Protein AF-A0A352T3N9-F1 (afdb_monomer)

pLDDT: mean 85.1, std 15.42, range [51.16, 98.06]

Mean predicted aligned error: 10.49 Å

Structure (mmCIF, N/CA/C/O backbone):
data_AF-A0A352T3N9-F1
#
_entry.id   AF-A0A352T3N9-F1
#
loop_
_atom_site.group_PDB
_atom_site.id
_atom_site.type_symbol
_atom_site.label_atom_id
_atom_site.label_alt_id
_atom_site.label_comp_id
_atom_site.label_asym_id
_atom_site.label_entity_id
_atom_site.label_seq_id
_atom_site.pdbx_PDB_ins_code
_atom_site.Cartn_x
_atom_site.Cartn_y
_atom_site.Cartn_z
_atom_site.occupancy
_atom_site.B_iso_or_equiv
_atom_site.auth_seq_id
_atom_site.auth_comp_id
_atom_site.auth_asym_id
_atom_site.auth_atom_id
_atom_site.pdbx_PDB_model_num
ATOM 1 N N . MET A 1 1 ? 27.477 14.492 -37.964 1.00 51.16 1 MET A N 1
ATOM 2 C CA . MET A 1 1 ? 28.124 13.186 -38.229 1.00 51.16 1 MET A CA 1
ATOM 3 C C . MET A 1 1 ? 29.663 13.219 -38.274 1.00 51.16 1 MET A C 1
ATOM 5 O O . MET A 1 1 ? 30.249 12.203 -38.593 1.00 51.16 1 MET A O 1
ATOM 9 N N . GLN A 1 2 ? 30.352 14.307 -37.886 1.00 53.00 2 GLN A N 1
ATOM 10 C CA . GLN A 1 2 ? 31.835 14.343 -37.814 1.00 53.00 2 GLN A CA 1
ATOM 11 C C . GLN A 1 2 ? 32.423 13.902 -36.458 1.00 53.00 2 GLN A C 1
ATOM 13 O O . GLN A 1 2 ? 33.630 13.745 -36.326 1.00 53.00 2 GLN A O 1
ATOM 18 N N . GLN A 1 3 ? 31.595 13.722 -35.425 1.00 52.94 3 GLN A N 1
ATOM 19 C CA . GLN A 1 3 ? 32.093 13.528 -34.057 1.00 52.94 3 GLN A CA 1
ATOM 20 C C . GLN A 1 3 ? 32.603 12.105 -33.776 1.00 52.94 3 GLN A C 1
ATOM 22 O O . GLN A 1 3 ? 33.468 11.942 -32.925 1.00 52.94 3 GLN A O 1
ATOM 27 N N . LEU A 1 4 ? 32.128 11.085 -34.502 1.00 55.59 4 LEU A N 1
ATOM 28 C CA . LEU A 1 4 ? 32.526 9.685 -34.279 1.00 55.59 4 LEU A CA 1
ATOM 29 C C . LEU A 1 4 ? 33.875 9.327 -34.926 1.00 55.59 4 LEU A C 1
ATOM 31 O O . LEU A 1 4 ? 34.600 8.485 -34.398 1.00 55.59 4 LEU A O 1
ATOM 35 N N . GLU A 1 5 ? 34.267 10.024 -35.999 1.00 55.81 5 GLU A N 1
ATOM 36 C CA . GLU A 1 5 ? 35.604 9.886 -36.597 1.00 55.81 5 GLU A CA 1
ATOM 37 C C . GLU A 1 5 ? 36.710 10.323 -35.622 1.00 55.81 5 GLU A C 1
ATOM 39 O O . GLU A 1 5 ? 37.788 9.729 -35.606 1.00 55.81 5 GLU A O 1
ATOM 44 N N . GLY A 1 6 ? 36.419 11.288 -34.738 1.00 58.25 6 GLY A N 1
ATOM 45 C CA . GLY A 1 6 ? 37.321 11.722 -33.664 1.00 58.25 6 GLY A CA 1
ATOM 46 C C . GLY A 1 6 ? 37.610 10.648 -32.607 1.00 58.25 6 GLY A C 1
ATOM 47 O O . GLY A 1 6 ? 38.608 10.748 -31.898 1.00 58.25 6 GLY A O 1
ATOM 48 N N . TYR A 1 7 ? 36.787 9.598 -32.539 1.00 65.25 7 TYR A N 1
ATOM 49 C CA . TYR A 1 7 ? 36.987 8.433 -31.672 1.00 65.25 7 TYR A CA 1
ATOM 50 C C . TYR A 1 7 ? 37.553 7.213 -32.423 1.00 65.25 7 TYR A C 1
ATOM 52 O O . TYR A 1 7 ? 37.663 6.135 -31.845 1.00 65.25 7 TYR A O 1
ATOM 60 N N . GLY A 1 8 ? 37.926 7.355 -33.703 1.00 58.97 8 GLY A N 1
ATOM 61 C CA . GLY A 1 8 ? 38.561 6.291 -34.490 1.00 58.97 8 GLY A CA 1
ATOM 62 C C . GLY A 1 8 ? 37.627 5.157 -34.936 1.00 58.97 8 GLY A C 1
ATOM 63 O O . GLY A 1 8 ? 38.104 4.130 -35.419 1.00 58.97 8 GLY A O 1
ATOM 64 N N . LEU A 1 9 ? 36.309 5.325 -34.803 1.00 62.78 9 LEU A N 1
ATOM 65 C CA . LEU A 1 9 ? 35.318 4.333 -35.219 1.00 62.78 9 LEU A CA 1
ATOM 66 C C . LEU A 1 9 ? 34.878 4.614 -36.663 1.00 62.78 9 LEU A C 1
ATOM 68 O O . LEU A 1 9 ? 34.220 5.616 -36.937 1.00 62.78 9 LEU A O 1
ATOM 72 N N . LYS A 1 10 ? 35.238 3.726 -37.600 1.00 62.84 10 LYS A N 1
ATOM 73 C CA . LYS A 1 10 ? 34.740 3.786 -38.983 1.00 62.84 10 LYS A CA 1
ATOM 74 C C . LYS A 1 10 ? 33.283 3.342 -39.015 1.00 62.84 10 LYS A C 1
ATOM 76 O O . LYS A 1 10 ? 32.988 2.189 -38.716 1.00 62.84 10 LYS A O 1
ATOM 81 N N . MET A 1 11 ? 32.393 4.256 -39.378 1.00 58.12 11 MET A N 1
ATOM 82 C CA . MET A 1 11 ? 30.963 3.976 -39.466 1.00 58.12 11 MET A CA 1
ATOM 83 C C . MET A 1 11 ? 30.653 3.271 -40.788 1.00 58.12 11 MET A C 1
ATOM 85 O O . MET A 1 11 ? 31.029 3.755 -41.854 1.00 58.12 11 MET A O 1
ATOM 89 N N . THR A 1 12 ? 30.019 2.101 -40.714 1.00 70.88 12 THR A N 1
ATOM 90 C CA . THR A 1 12 ? 29.447 1.393 -41.868 1.00 70.88 12 THR A CA 1
ATOM 91 C C . THR A 1 12 ? 27.929 1.557 -41.843 1.00 70.88 12 THR A C 1
ATOM 93 O O . THR A 1 12 ? 27.354 1.788 -40.783 1.00 70.88 12 THR A O 1
ATOM 96 N N . THR A 1 13 ? 27.258 1.405 -42.985 1.00 67.31 13 THR A N 1
ATOM 97 C CA . THR A 1 13 ? 25.792 1.548 -43.082 1.00 67.31 13 THR A CA 1
ATOM 98 C C . THR A 1 13 ? 25.038 0.564 -42.173 1.00 67.31 13 THR A C 1
ATOM 100 O O . THR A 1 13 ? 23.982 0.893 -41.645 1.00 67.31 13 THR A O 1
ATOM 103 N N . GLU A 1 14 ? 25.601 -0.624 -41.923 1.00 63.38 14 GLU A N 1
ATOM 104 C CA . GLU A 1 14 ? 25.076 -1.576 -40.928 1.00 63.38 14 GLU A CA 1
ATOM 105 C C . GLU A 1 14 ? 25.239 -1.061 -39.490 1.00 63.38 14 GLU A C 1
ATOM 107 O O . GLU A 1 14 ? 24.319 -1.177 -38.684 1.00 63.38 14 GLU A O 1
ATOM 112 N N . LEU A 1 15 ? 26.384 -0.449 -39.170 1.00 64.50 15 LEU A N 1
ATOM 113 C CA . LEU A 1 15 ? 26.661 0.088 -37.837 1.00 64.50 15 LEU A CA 1
ATOM 114 C C . LEU A 1 15 ? 25.796 1.323 -37.525 1.00 64.50 15 LEU A C 1
ATOM 116 O O . LEU A 1 15 ? 25.392 1.503 -36.379 1.00 64.50 15 LEU A O 1
ATOM 120 N N . GLU A 1 16 ? 25.452 2.132 -38.534 1.00 63.00 16 GLU A N 1
ATOM 121 C CA . GLU A 1 16 ? 24.485 3.237 -38.407 1.00 63.00 16 GLU A CA 1
ATOM 122 C C . GLU A 1 16 ? 23.080 2.731 -38.053 1.00 63.00 16 GLU A C 1
ATOM 124 O O . GLU A 1 16 ? 22.440 3.291 -37.162 1.00 63.00 16 GLU A O 1
ATOM 129 N N . GLY A 1 17 ? 22.629 1.640 -38.687 1.00 62.91 17 GLY A N 1
ATOM 130 C CA . GLY A 1 17 ? 21.368 0.978 -38.343 1.00 62.91 17 GLY A CA 1
ATOM 131 C C . GLY A 1 17 ? 21.359 0.468 -36.899 1.00 62.91 17 GLY A C 1
ATOM 132 O O . GLY A 1 17 ? 20.457 0.802 -36.136 1.00 62.91 17 GLY A O 1
ATOM 133 N N . CYS A 1 18 ? 22.413 -0.240 -36.476 1.00 63.16 18 CYS A N 1
ATOM 134 C CA . CYS A 1 18 ? 22.510 -0.760 -35.108 1.00 63.16 18 CYS A CA 1
ATOM 135 C C . CYS A 1 18 ? 22.531 0.345 -34.036 1.00 63.16 18 CYS A C 1
ATOM 137 O O . CYS A 1 18 ? 21.915 0.188 -32.983 1.00 63.16 18 CYS A O 1
ATOM 139 N N . VAL A 1 19 ? 23.233 1.460 -34.278 1.00 63.19 19 VAL A N 1
ATOM 140 C CA . VAL A 1 19 ? 23.274 2.599 -33.340 1.00 63.19 19 VAL A CA 1
ATOM 141 C C . VAL A 1 19 ? 21.930 3.334 -33.305 1.00 63.19 19 VAL A C 1
ATOM 143 O O . VAL A 1 19 ? 21.497 3.748 -32.230 1.00 63.19 19 VAL A O 1
ATOM 146 N N . SER A 1 20 ? 21.242 3.445 -34.445 1.00 63.19 20 SER A N 1
ATOM 147 C CA . SER A 1 20 ? 19.886 3.999 -34.521 1.00 63.19 20 SER A CA 1
ATOM 148 C C . SER A 1 20 ? 18.880 3.165 -33.719 1.00 63.19 20 SER A C 1
ATOM 150 O O . SER A 1 20 ? 18.073 3.730 -32.984 1.00 63.19 20 SER A O 1
ATOM 152 N N . ASP A 1 21 ? 18.959 1.835 -33.791 1.00 61.22 21 ASP A N 1
ATOM 153 C CA . ASP A 1 21 ? 18.080 0.936 -33.030 1.00 61.22 21 ASP A CA 1
ATOM 154 C C . ASP A 1 21 ? 18.355 0.989 -31.513 1.00 61.22 21 ASP A C 1
ATOM 156 O O . ASP A 1 21 ? 17.438 0.873 -30.697 1.00 61.22 21 ASP A O 1
ATOM 160 N N . MET A 1 22 ? 19.611 1.219 -31.112 1.00 60.88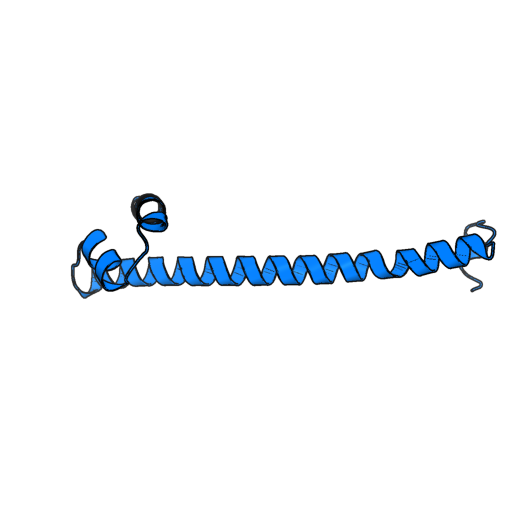 22 MET A N 1
ATOM 161 C CA . MET A 1 22 ? 20.013 1.343 -29.702 1.00 60.88 22 MET A CA 1
ATOM 162 C C . MET A 1 22 ? 19.563 2.653 -29.042 1.00 60.88 22 MET A C 1
ATOM 164 O O . MET A 1 22 ? 19.387 2.687 -27.821 1.00 60.88 22 MET A O 1
ATOM 168 N N . CYS A 1 23 ? 19.346 3.722 -29.817 1.00 61.16 23 CYS A N 1
ATOM 169 C CA . CYS A 1 23 ? 18.960 5.038 -29.295 1.00 61.16 23 CYS A CA 1
ATOM 170 C C . CYS A 1 23 ? 17.594 5.056 -28.580 1.00 61.16 23 CYS A C 1
ATOM 172 O O . CYS A 1 23 ? 17.340 5.974 -27.805 1.00 61.16 23 CYS A O 1
ATOM 174 N N . ASN A 1 24 ? 16.764 4.023 -28.756 1.00 69.19 24 ASN A N 1
ATOM 175 C CA . ASN A 1 24 ? 15.440 3.923 -28.132 1.00 69.19 24 ASN A CA 1
ATOM 176 C C . ASN A 1 24 ? 15.432 3.090 -26.835 1.00 69.19 24 ASN A C 1
ATOM 178 O O . ASN A 1 24 ? 14.416 3.017 -26.147 1.00 69.19 24 ASN A O 1
ATOM 182 N N . ILE A 1 25 ? 16.553 2.456 -26.464 1.00 79.69 25 ILE A N 1
ATOM 183 C CA . ILE A 1 25 ? 16.609 1.590 -25.272 1.00 79.69 25 ILE A CA 1
ATOM 184 C C . ILE A 1 25 ? 16.500 2.417 -23.986 1.00 79.69 25 ILE A C 1
ATOM 186 O O . ILE A 1 25 ? 15.816 2.009 -23.052 1.00 79.69 25 ILE A O 1
ATOM 190 N N . SER A 1 26 ? 17.147 3.585 -23.919 1.00 82.38 26 SER A N 1
ATOM 191 C CA . SER A 1 26 ? 17.066 4.454 -22.737 1.00 82.38 26 SER A CA 1
ATOM 192 C C . SER A 1 26 ? 15.665 5.021 -22.521 1.00 82.38 26 SER A C 1
ATOM 194 O O . SER A 1 26 ? 15.236 5.140 -21.377 1.00 82.38 26 SER A O 1
ATOM 196 N N . GLU A 1 27 ? 14.956 5.341 -23.605 1.00 85.69 27 GLU A N 1
ATOM 197 C CA . GLU A 1 27 ? 13.566 5.801 -23.553 1.00 85.69 27 GLU A CA 1
ATOM 198 C C . GLU A 1 27 ? 12.647 4.667 -23.090 1.00 85.69 27 GLU A C 1
ATOM 200 O O . GLU A 1 27 ? 11.934 4.831 -22.105 1.00 85.69 27 GLU A O 1
ATOM 205 N N . ALA A 1 28 ? 12.788 3.470 -23.669 1.00 87.31 28 ALA A N 1
ATOM 206 C CA . ALA A 1 28 ? 12.028 2.294 -23.252 1.00 87.31 28 ALA A CA 1
ATOM 207 C C . ALA A 1 28 ? 12.278 1.899 -21.781 1.00 87.31 28 ALA A C 1
ATOM 209 O O . ALA A 1 28 ? 11.355 1.491 -21.076 1.00 87.31 28 ALA A O 1
ATOM 210 N N . ILE A 1 29 ? 13.517 2.015 -21.287 1.00 91.44 29 ILE A N 1
ATOM 211 C CA . ILE A 1 29 ? 13.826 1.779 -19.867 1.00 91.44 29 ILE A CA 1
ATOM 212 C C . ILE A 1 29 ? 13.154 2.836 -18.988 1.00 91.44 29 ILE A C 1
ATOM 214 O O . ILE A 1 29 ? 12.596 2.486 -17.948 1.00 91.44 29 ILE A O 1
ATOM 218 N N . LEU A 1 30 ? 13.213 4.112 -19.381 1.00 93.12 30 LEU A N 1
ATOM 219 C CA . LEU A 1 30 ? 12.624 5.204 -18.612 1.00 93.12 30 LEU A CA 1
ATOM 220 C C . LEU A 1 30 ? 11.099 5.080 -18.539 1.00 93.12 30 LEU A C 1
ATOM 222 O O . LEU A 1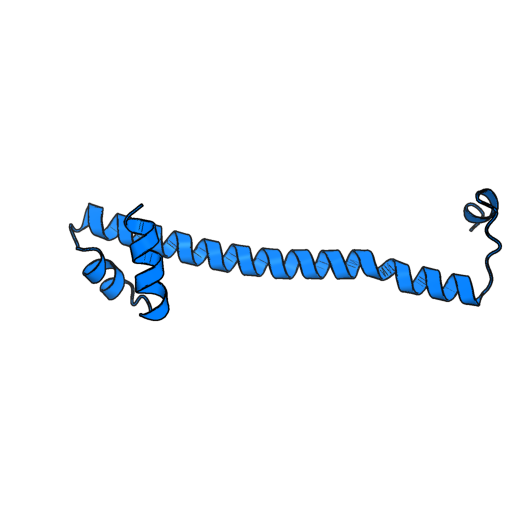 30 ? 10.544 5.193 -17.450 1.00 93.12 30 LEU A O 1
ATOM 226 N N . GLU A 1 31 ? 10.439 4.808 -19.663 1.00 93.50 31 GLU A N 1
ATOM 227 C CA . GLU A 1 31 ? 8.990 4.601 -19.724 1.00 93.50 31 GLU A CA 1
ATOM 228 C C . GLU A 1 31 ? 8.555 3.470 -18.791 1.00 93.50 31 GLU A C 1
ATOM 230 O O . GLU A 1 31 ? 7.708 3.679 -17.922 1.00 93.50 31 GLU A O 1
ATOM 235 N N . ARG A 1 32 ? 9.214 2.308 -18.881 1.00 94.19 32 ARG A N 1
ATOM 236 C CA . ARG A 1 32 ? 8.925 1.167 -18.003 1.00 94.19 32 ARG A CA 1
ATOM 237 C C . ARG A 1 32 ? 9.170 1.478 -16.532 1.00 94.19 32 ARG A C 1
ATOM 239 O O . ARG A 1 32 ? 8.374 1.095 -15.682 1.00 94.19 32 ARG A O 1
ATOM 246 N N . ALA A 1 33 ? 10.264 2.166 -16.213 1.00 96.12 33 ALA A N 1
ATOM 247 C CA . ALA A 1 33 ? 10.575 2.528 -14.835 1.00 96.12 33 ALA A CA 1
ATOM 248 C C . ALA A 1 33 ? 9.538 3.499 -14.247 1.00 96.12 33 ALA A C 1
ATOM 250 O O . ALA A 1 33 ? 9.195 3.385 -13.070 1.00 96.12 33 ALA A O 1
ATOM 251 N N . LEU A 1 34 ? 9.036 4.442 -15.050 1.00 97.31 34 LEU A N 1
ATOM 252 C CA . LEU A 1 34 ? 7.981 5.369 -14.639 1.00 97.31 34 LEU A CA 1
ATOM 253 C C . LEU A 1 34 ? 6.644 4.654 -14.450 1.00 97.31 34 LEU A C 1
ATOM 255 O O . LEU A 1 34 ? 5.971 4.913 -13.457 1.00 97.31 34 LEU A O 1
ATOM 259 N N . GLU A 1 35 ? 6.283 3.747 -15.357 1.00 97.38 35 GLU A N 1
ATOM 260 C CA . GLU A 1 35 ? 5.063 2.944 -15.255 1.00 97.38 35 GLU A CA 1
ATOM 261 C C . GLU A 1 35 ? 5.082 2.060 -14.000 1.00 97.38 35 GLU A C 1
ATOM 263 O O . GLU A 1 35 ? 4.214 2.197 -13.138 1.00 97.38 35 GLU A O 1
ATOM 268 N N . GLU A 1 36 ? 6.130 1.247 -13.826 1.00 97.06 36 GLU A N 1
ATOM 269 C CA . GLU A 1 36 ? 6.287 0.385 -12.648 1.00 97.06 36 GLU A CA 1
ATOM 270 C C . GLU A 1 36 ? 6.379 1.202 -11.346 1.00 97.06 36 GLU A C 1
ATOM 272 O O . GLU A 1 36 ? 5.894 0.780 -10.294 1.00 97.06 36 GLU A O 1
ATOM 277 N N . GLY A 1 37 ? 7.030 2.368 -11.389 1.00 98.00 37 GLY A N 1
ATOM 278 C CA . GLY A 1 37 ? 7.157 3.261 -10.240 1.00 98.00 37 GLY A CA 1
ATOM 279 C C . GLY A 1 37 ? 5.826 3.892 -9.837 1.00 98.00 37 GLY A C 1
ATOM 280 O O . GLY A 1 37 ? 5.524 3.973 -8.645 1.00 98.00 37 GLY A O 1
ATOM 281 N N . LEU A 1 38 ? 5.022 4.311 -10.815 1.00 98.00 38 LEU A N 1
ATOM 282 C CA . LEU A 1 38 ? 3.698 4.877 -10.582 1.00 98.00 38 LEU A CA 1
ATOM 283 C C . LEU A 1 38 ? 2.736 3.825 -10.027 1.00 98.00 38 LEU A C 1
ATOM 285 O O . LEU A 1 38 ? 2.034 4.109 -9.059 1.00 98.00 38 LEU A O 1
ATOM 289 N N . GLU A 1 39 ? 2.738 2.617 -10.594 1.00 97.94 39 GLU A N 1
ATOM 290 C CA . GLU A 1 39 ? 1.909 1.504 -10.126 1.00 97.94 39 GLU A CA 1
ATOM 291 C C . GLU A 1 39 ? 2.226 1.153 -8.666 1.00 97.94 39 GLU A C 1
ATOM 293 O O . GLU A 1 39 ? 1.340 1.201 -7.809 1.00 97.94 39 GLU A O 1
ATOM 298 N N . LYS A 1 40 ? 3.509 0.926 -8.348 1.00 97.38 40 LYS A N 1
ATOM 299 C CA . LYS A 1 40 ? 3.956 0.644 -6.973 1.00 97.38 40 LYS A CA 1
ATOM 300 C C . LYS A 1 40 ? 3.637 1.790 -6.020 1.00 97.38 40 LYS A C 1
ATOM 302 O O . LYS A 1 40 ? 3.231 1.553 -4.885 1.00 97.38 40 LYS A O 1
ATOM 307 N N . GLY A 1 41 ? 3.826 3.034 -6.461 1.00 98.00 41 GLY A N 1
ATOM 308 C CA . GLY A 1 41 ? 3.531 4.213 -5.651 1.00 98.00 41 GLY A CA 1
ATOM 309 C C . GLY A 1 41 ? 2.043 4.341 -5.326 1.00 98.00 41 GLY A C 1
ATOM 310 O O . GLY A 1 41 ? 1.687 4.678 -4.196 1.00 98.00 41 GLY A O 1
ATOM 311 N N . LEU A 1 42 ? 1.169 4.038 -6.289 1.00 98.06 42 LEU A N 1
ATOM 312 C CA . LEU A 1 42 ? -0.275 4.050 -6.084 1.00 98.06 42 LEU A CA 1
ATOM 313 C C . LEU A 1 42 ? -0.711 2.937 -5.123 1.00 98.06 42 LEU A C 1
ATOM 315 O O . LEU A 1 42 ? -1.466 3.211 -4.192 1.00 98.06 42 LEU A O 1
ATOM 319 N N . GLU A 1 43 ? -0.200 1.718 -5.305 1.00 96.56 43 GLU A N 1
ATOM 320 C CA . GLU A 1 43 ? -0.488 0.580 -4.424 1.00 96.56 43 GLU A CA 1
ATOM 321 C C . GLU A 1 43 ? -0.062 0.870 -2.974 1.00 96.56 43 GLU A C 1
ATOM 323 O O . GLU A 1 43 ? -0.871 0.750 -2.051 1.00 96.56 43 GLU A O 1
ATOM 328 N N . GLN A 1 44 ? 1.167 1.360 -2.776 1.00 96.06 44 GLN A N 1
ATOM 329 C CA . GLN A 1 44 ? 1.673 1.764 -1.459 1.00 96.06 44 GLN A CA 1
ATOM 330 C C . GLN A 1 44 ? 0.847 2.897 -0.843 1.00 96.06 44 GLN A C 1
ATOM 332 O O . GLN A 1 44 ? 0.585 2.896 0.359 1.00 96.06 44 GLN A O 1
ATOM 337 N N . GLY A 1 45 ? 0.421 3.868 -1.654 1.00 97.38 45 GLY A N 1
ATOM 338 C CA . GLY A 1 45 ? -0.416 4.974 -1.198 1.00 97.38 45 GLY A CA 1
ATOM 339 C C . GLY A 1 45 ? -1.788 4.510 -0.707 1.00 97.38 45 GLY A C 1
ATOM 340 O O . GLY A 1 45 ? -2.264 4.993 0.322 1.00 97.38 45 GLY A O 1
ATOM 341 N N . ILE A 1 46 ? -2.409 3.558 -1.410 1.00 95.69 46 ILE A N 1
ATOM 342 C CA . ILE A 1 46 ? -3.692 2.961 -1.016 1.00 95.69 46 ILE A CA 1
ATOM 343 C C . ILE A 1 46 ? -3.535 2.171 0.286 1.00 95.69 46 ILE A C 1
ATOM 345 O O . ILE A 1 46 ? -4.308 2.393 1.218 1.00 95.69 46 ILE A O 1
ATOM 349 N N . GLU A 1 47 ? -2.517 1.314 0.387 1.00 95.12 47 GLU A N 1
ATOM 350 C CA . GLU A 1 47 ? -2.235 0.548 1.608 1.00 95.12 47 GLU A CA 1
ATOM 351 C C . GLU A 1 47 ? -1.992 1.468 2.809 1.00 95.12 47 GLU A C 1
ATOM 353 O O . GLU A 1 47 ? -2.611 1.303 3.862 1.00 95.12 47 GLU A O 1
ATOM 358 N N . GLN A 1 48 ? -1.140 2.485 2.649 1.00 96.19 48 GLN A N 1
ATOM 359 C CA . GLN A 1 48 ? -0.860 3.428 3.728 1.00 96.19 48 GLN A CA 1
ATOM 360 C C . GLN A 1 48 ? -2.127 4.178 4.152 1.00 96.19 48 GLN A C 1
ATOM 362 O O . GLN A 1 48 ? -2.347 4.401 5.342 1.00 96.19 48 GLN A O 1
ATOM 367 N N . ASN A 1 49 ? -2.988 4.545 3.198 1.00 96.69 49 ASN A N 1
ATOM 368 C CA . ASN A 1 49 ? -4.256 5.194 3.508 1.00 96.69 49 ASN A CA 1
ATOM 369 C C . ASN A 1 49 ? -5.190 4.279 4.311 1.00 96.69 49 ASN A C 1
ATOM 371 O O . ASN A 1 49 ? -5.817 4.740 5.266 1.00 96.69 49 ASN A O 1
ATOM 375 N N . GLN A 1 50 ? -5.265 2.994 3.957 1.00 96.00 50 GLN A N 1
ATOM 376 C CA . GLN A 1 50 ? -6.066 2.013 4.686 1.00 96.00 50 GLN A CA 1
ATOM 377 C C . GLN A 1 50 ? -5.564 1.845 6.122 1.00 96.00 50 GLN A C 1
ATOM 379 O O . GLN A 1 50 ? -6.355 1.993 7.054 1.00 96.00 50 GLN A O 1
ATOM 384 N N . LEU A 1 51 ? -4.257 1.651 6.321 1.00 96.62 51 LEU A N 1
ATOM 385 C CA . LEU A 1 51 ? -3.643 1.566 7.652 1.00 96.62 51 LEU A CA 1
ATOM 386 C C . LEU A 1 51 ? -3.905 2.825 8.491 1.00 96.62 51 LEU A C 1
ATOM 388 O O . LEU A 1 51 ? -4.334 2.737 9.644 1.00 96.62 51 LEU A O 1
ATOM 392 N N . ASP A 1 52 ? -3.721 4.008 7.902 1.00 96.81 52 ASP A N 1
ATOM 393 C CA . ASP A 1 52 ? -4.009 5.283 8.557 1.00 96.81 52 ASP A CA 1
ATOM 394 C C . ASP A 1 52 ? -5.475 5.386 8.993 1.00 96.81 52 ASP A C 1
ATOM 396 O O . ASP A 1 52 ? -5.777 5.919 10.067 1.00 96.81 52 ASP A O 1
ATOM 400 N N . ASN A 1 53 ? -6.399 4.911 8.158 1.00 96.62 53 ASN A N 1
ATOM 401 C CA . ASN A 1 53 ? -7.824 4.927 8.459 1.00 96.62 53 ASN A CA 1
ATOM 402 C C . ASN A 1 53 ? -8.164 3.940 9.578 1.00 96.62 53 ASN A C 1
ATOM 404 O O . ASN A 1 53 ? -8.862 4.345 10.507 1.00 96.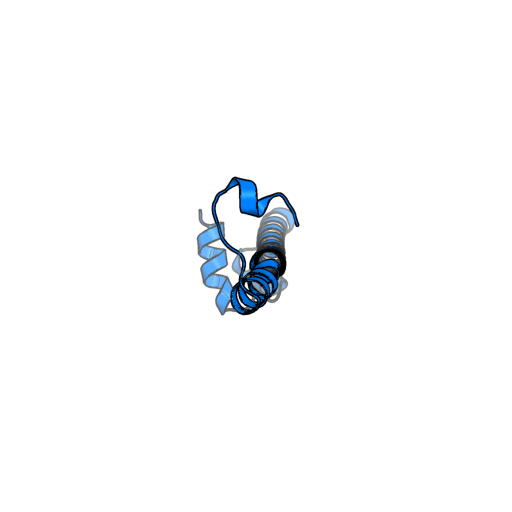62 53 ASN A O 1
ATOM 408 N N . ILE A 1 54 ? -7.606 2.724 9.565 1.00 96.50 54 ILE A N 1
ATOM 409 C CA . ILE A 1 54 ? -7.746 1.743 10.655 1.00 96.50 54 ILE A CA 1
ATOM 410 C C . ILE A 1 54 ? -7.315 2.381 11.981 1.00 96.50 54 ILE A C 1
ATOM 412 O O . ILE A 1 54 ? -8.102 2.460 12.925 1.00 96.50 54 ILE A O 1
ATOM 416 N N . VAL A 1 55 ? -6.113 2.966 12.035 1.00 96.00 55 VAL A N 1
ATOM 417 C CA . VAL A 1 55 ? -5.593 3.625 13.246 1.00 96.00 55 VAL A CA 1
ATOM 418 C C . VAL A 1 55 ? -6.480 4.794 13.689 1.00 96.00 55 VAL A C 1
ATOM 420 O O . VAL A 1 55 ? -6.701 4.997 14.888 1.00 96.00 55 VAL A O 1
ATOM 423 N N . LYS A 1 56 ? -6.996 5.595 12.749 1.00 96.75 56 LYS A N 1
ATOM 424 C CA . LYS A 1 56 ? -7.910 6.706 13.065 1.00 96.75 56 LYS A CA 1
ATOM 425 C C . LYS A 1 56 ? -9.232 6.202 13.637 1.00 96.75 56 LYS A C 1
A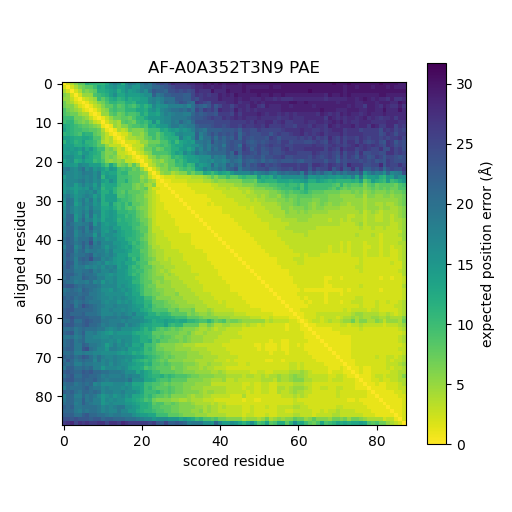TOM 427 O O . LYS A 1 56 ? -9.718 6.815 14.587 1.00 96.75 56 LYS A O 1
ATOM 432 N N . LEU A 1 57 ? -9.798 5.128 13.090 1.00 96.19 57 LEU A N 1
ATOM 433 C CA . LEU A 1 57 ? -11.031 4.512 13.581 1.00 96.19 57 LEU A CA 1
ATOM 434 C C . LEU A 1 57 ? -10.832 3.948 14.989 1.00 96.19 57 LEU A C 1
ATOM 436 O O . LEU A 1 57 ? -11.590 4.304 15.891 1.00 96.19 57 LEU A O 1
ATOM 440 N N . MET A 1 58 ? -9.748 3.202 15.217 1.00 95.25 58 MET A N 1
ATOM 441 C CA . MET A 1 58 ? -9.392 2.690 16.544 1.00 95.25 58 MET A CA 1
ATOM 442 C C . MET A 1 58 ? -9.262 3.818 17.577 1.00 95.25 58 MET A C 1
ATOM 444 O O . MET A 1 58 ? -9.771 3.718 18.688 1.00 95.25 58 MET A O 1
ATOM 448 N N . LYS A 1 59 ? -8.626 4.943 17.222 1.00 95.69 59 LYS A N 1
ATOM 449 C CA . LYS A 1 59 ? -8.435 6.071 18.153 1.00 95.69 59 LYS A CA 1
ATOM 450 C C . LYS A 1 59 ? -9.702 6.887 18.398 1.00 95.69 59 LYS A C 1
ATOM 452 O O . LYS A 1 59 ? -9.943 7.299 19.528 1.00 95.69 59 LYS A O 1
ATOM 457 N N . LYS A 1 60 ? -10.473 7.189 17.349 1.00 96.44 60 LYS A N 1
ATOM 458 C CA . LYS A 1 60 ? -11.631 8.096 17.439 1.00 96.44 60 LYS A CA 1
ATOM 459 C C . LYS A 1 60 ? -12.897 7.404 17.923 1.00 96.44 60 LYS A C 1
ATOM 461 O O . LYS A 1 60 ? -13.699 8.041 18.596 1.00 96.44 60 LYS A O 1
ATOM 466 N N . LEU A 1 61 ? -13.082 6.146 17.538 1.00 93.94 61 LEU A N 1
ATOM 467 C CA . LEU A 1 61 ? -14.280 5.363 17.836 1.00 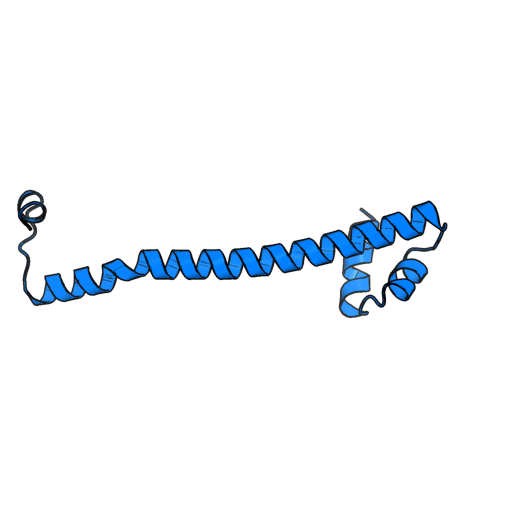93.94 61 LEU A CA 1
ATOM 468 C C . LEU A 1 61 ? -14.012 4.250 18.855 1.00 93.94 61 LEU A C 1
ATOM 470 O O . LEU A 1 61 ? -14.939 3.532 19.207 1.00 93.94 61 LEU A O 1
ATOM 474 N N . SER A 1 62 ? -12.768 4.116 19.337 1.00 92.62 62 SER A N 1
ATOM 475 C CA . SER A 1 62 ? -12.364 3.077 20.297 1.00 92.62 62 SER A CA 1
ATOM 476 C C . SER A 1 62 ? -12.647 1.653 19.809 1.00 92.62 62 SER A C 1
ATOM 478 O O . SER A 1 62 ? -12.846 0.754 20.621 1.00 92.62 62 SER A O 1
ATOM 480 N N . LEU A 1 63 ? -12.654 1.461 18.488 1.00 94.19 63 LEU A N 1
ATOM 481 C CA . LEU A 1 63 ? -12.820 0.155 17.864 1.00 94.19 63 LEU A CA 1
ATOM 482 C C . LEU A 1 63 ? -11.559 -0.686 18.048 1.00 94.19 63 LEU A C 1
ATOM 484 O O . LEU A 1 63 ? -10.438 -0.167 18.101 1.00 94.19 63 LEU A O 1
ATOM 488 N N . THR A 1 64 ? -11.753 -1.996 18.107 1.00 94.88 64 THR A N 1
ATOM 489 C CA . THR A 1 64 ? -10.667 -2.952 17.925 1.00 94.88 64 THR A CA 1
ATOM 490 C C . THR A 1 64 ? -10.155 -2.907 16.488 1.00 94.88 64 THR A C 1
ATOM 492 O O . THR A 1 64 ? -10.795 -2.377 15.578 1.00 94.88 64 THR A O 1
ATOM 495 N N . GLU A 1 65 ? -8.961 -3.453 16.289 1.00 94.12 65 GLU A N 1
ATOM 496 C CA . GLU A 1 65 ? -8.354 -3.565 14.968 1.00 94.12 65 GLU A CA 1
ATOM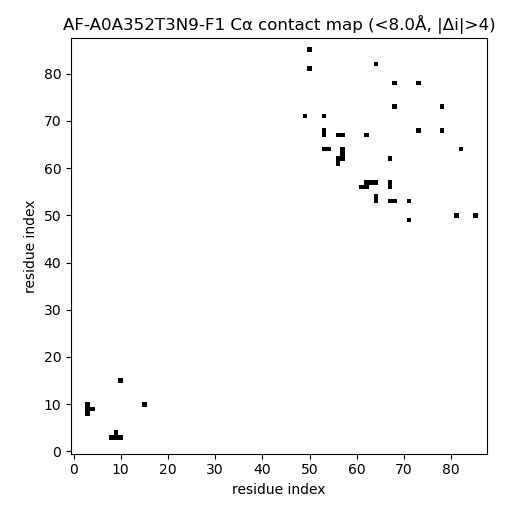 497 C C . GLU A 1 65 ? -9.247 -4.338 13.986 1.00 94.12 65 GLU A C 1
ATOM 499 O O . GLU A 1 65 ? -9.499 -3.854 12.886 1.00 94.12 65 GLU A O 1
ATOM 504 N N . GLU A 1 66 ? -9.787 -5.484 14.412 1.00 94.06 66 GLU A N 1
ATOM 505 C CA . GLU A 1 66 ? -10.665 -6.311 13.578 1.00 94.06 66 GLU A CA 1
ATOM 506 C C . GLU A 1 66 ? -11.960 -5.587 13.209 1.00 94.06 66 GLU A C 1
ATOM 508 O O . GLU A 1 66 ? -12.340 -5.574 12.044 1.00 94.06 66 GLU A O 1
ATOM 513 N N . GLU A 1 67 ? -12.592 -4.895 14.162 1.00 95.88 67 GLU A N 1
ATOM 514 C CA . GLU A 1 67 ? -13.801 -4.105 13.892 1.00 95.88 67 GLU A CA 1
ATOM 515 C C . GLU A 1 67 ? -13.530 -2.951 12.916 1.00 95.88 67 GLU A C 1
ATOM 517 O O . GLU A 1 67 ? -14.382 -2.606 12.096 1.00 95.88 67 GLU A O 1
ATOM 522 N N . ALA A 1 68 ? -12.347 -2.335 12.994 1.00 96.62 68 ALA A N 1
ATOM 523 C CA . ALA A 1 68 ? -11.947 -1.290 12.061 1.00 96.62 68 ALA A CA 1
ATOM 524 C C . ALA A 1 68 ? -11.658 -1.852 10.657 1.00 96.62 68 ALA A C 1
ATOM 526 O O . ALA A 1 68 ? -12.009 -1.204 9.671 1.00 96.62 68 ALA A O 1
ATOM 527 N N . MET A 1 69 ? -11.054 -3.041 10.557 1.00 96.00 69 MET A N 1
ATOM 528 C CA . MET A 1 69 ? -10.840 -3.739 9.284 1.00 96.00 69 MET A CA 1
ATOM 529 C C . MET A 1 69 ? -12.159 -4.195 8.651 1.00 96.00 69 MET A C 1
ATOM 531 O O . MET A 1 69 ? -12.340 -4.002 7.451 1.00 96.00 69 MET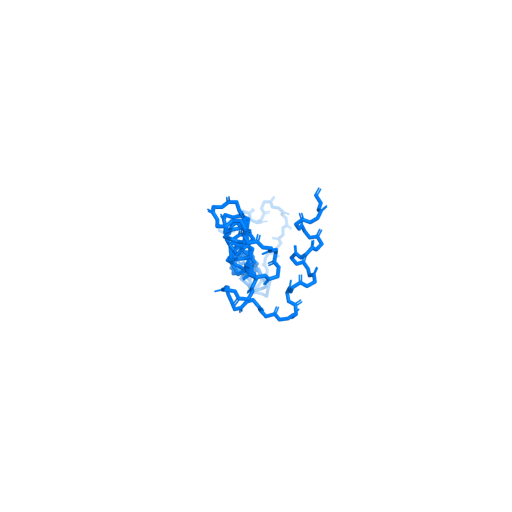 A O 1
ATOM 535 N N . ASP A 1 70 ? -13.099 -4.704 9.452 1.00 96.50 70 ASP A N 1
ATOM 536 C CA . ASP A 1 70 ? -14.449 -5.057 9.000 1.00 96.50 70 ASP A CA 1
ATOM 537 C C . ASP A 1 70 ? -15.203 -3.827 8.481 1.00 96.50 70 ASP A C 1
ATOM 539 O O . ASP A 1 70 ? -15.816 -3.875 7.422 1.00 96.50 70 ASP A O 1
ATOM 543 N N . MET A 1 71 ? -15.126 -2.692 9.18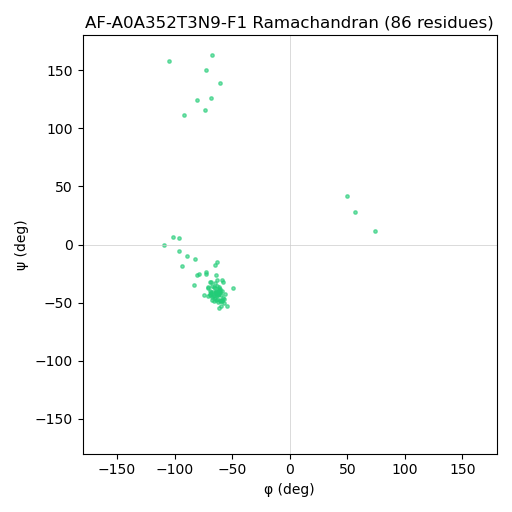5 1.00 95.38 71 MET A N 1
ATOM 544 C CA . MET A 1 71 ? -15.791 -1.451 8.761 1.00 95.38 71 MET A CA 1
ATOM 545 C C . MET A 1 71 ? -15.247 -0.892 7.438 1.00 95.38 71 MET A C 1
ATOM 547 O O . MET A 1 71 ? -15.949 -0.153 6.747 1.00 95.38 71 MET A O 1
ATOM 551 N N . LEU A 1 72 ? -13.992 -1.198 7.113 1.00 94.94 72 LEU A N 1
ATOM 552 C CA . LEU A 1 72 ? -13.337 -0.779 5.876 1.00 94.94 72 LEU A CA 1
ATOM 553 C C . LEU A 1 72 ? -13.390 -1.853 4.778 1.00 94.94 72 LEU A C 1
ATOM 555 O O . LEU A 1 72 ? -12.768 -1.649 3.736 1.00 94.94 72 LEU A O 1
ATOM 559 N N . ASP A 1 73 ? -14.105 -2.962 5.002 1.00 95.62 73 ASP A N 1
ATOM 560 C CA . ASP A 1 73 ? -14.199 -4.108 4.089 1.00 95.62 73 ASP A CA 1
ATOM 561 C C . ASP A 1 73 ? -12.811 -4.600 3.616 1.00 95.62 73 ASP A C 1
ATOM 563 O O . ASP A 1 73 ? -12.589 -4.892 2.436 1.00 95.62 73 ASP A O 1
ATOM 567 N N . ILE A 1 74 ? -11.835 -4.662 4.533 1.00 94.81 74 ILE A N 1
ATOM 568 C CA . ILE A 1 74 ? -10.477 -5.121 4.214 1.00 94.81 74 ILE A CA 1
ATOM 569 C C . ILE A 1 74 ? -10.503 -6.616 3.881 1.00 94.81 74 ILE A C 1
ATOM 571 O O . ILE A 1 74 ? -10.947 -7.442 4.675 1.00 94.81 74 ILE A O 1
ATOM 575 N N . ALA A 1 75 ? -9.970 -6.974 2.712 1.00 94.19 75 ALA A N 1
ATOM 576 C CA . ALA A 1 75 ? -9.867 -8.364 2.280 1.00 94.19 75 ALA A CA 1
ATOM 577 C C . ALA A 1 75 ? -9.010 -9.201 3.245 1.00 94.19 75 ALA A C 1
ATOM 579 O O . ALA A 1 75 ? -7.929 -8.768 3.649 1.00 94.19 75 ALA A O 1
ATOM 580 N N . GLU A 1 76 ? -9.449 -10.432 3.530 1.00 91.25 76 GLU A N 1
ATOM 581 C CA . GLU A 1 76 ? -8.779 -11.389 4.433 1.00 91.25 76 GLU A CA 1
ATOM 582 C C . GLU A 1 76 ? -7.283 -11.564 4.141 1.00 91.25 76 GLU A C 1
ATOM 584 O O . GLU A 1 76 ? -6.463 -11.628 5.054 1.00 91.25 76 GLU A O 1
ATOM 589 N N . GLU A 1 77 ? -6.914 -11.555 2.861 1.00 92.88 77 GLU A N 1
ATOM 590 C CA . GLU A 1 77 ? -5.532 -11.679 2.383 1.00 92.88 77 GLU A CA 1
ATOM 591 C C . GLU A 1 77 ? -4.605 -10.583 2.936 1.00 92.88 77 GLU A C 1
ATOM 593 O O . GLU A 1 77 ? -3.423 -10.827 3.182 1.00 92.88 77 GLU A O 1
ATOM 598 N N . ASN A 1 78 ? -5.143 -9.383 3.174 1.00 93.44 78 ASN A N 1
ATOM 599 C CA . ASN A 1 78 ? -4.392 -8.240 3.685 1.00 93.44 78 ASN A CA 1
ATOM 600 C C . ASN A 1 78 ? -4.447 -8.121 5.212 1.00 93.44 78 ASN A C 1
ATOM 602 O O . ASN A 1 78 ? -3.574 -7.473 5.790 1.00 93.44 78 ASN A O 1
ATOM 606 N N . ARG A 1 79 ? -5.415 -8.761 5.884 1.00 93.38 79 ARG A N 1
ATOM 607 C CA . ARG A 1 79 ? -5.625 -8.616 7.337 1.00 93.38 79 ARG A CA 1
ATOM 608 C C . ARG A 1 79 ? -4.408 -9.055 8.135 1.00 93.38 79 ARG A C 1
ATOM 610 O O . ARG A 1 79 ? -3.921 -8.294 8.961 1.00 93.38 79 ARG A O 1
ATOM 617 N N . THR A 1 80 ? -3.840 -10.225 7.826 1.00 93.75 80 THR A N 1
ATOM 618 C CA . THR A 1 80 ? -2.619 -10.704 8.501 1.00 93.75 80 THR A CA 1
ATOM 619 C C . THR A 1 80 ? -1.453 -9.733 8.314 1.00 93.75 80 THR A C 1
ATOM 621 O O . THR A 1 80 ? -0.758 -9.406 9.273 1.00 93.75 80 THR A O 1
ATOM 624 N N . ARG A 1 81 ? -1.264 -9.218 7.092 1.00 93.75 81 ARG A N 1
ATOM 625 C CA . ARG A 1 81 ? -0.191 -8.259 6.800 1.00 93.75 81 ARG A CA 1
ATOM 626 C C . ARG A 1 81 ? -0.378 -6.965 7.584 1.00 93.75 81 ARG A C 1
ATOM 628 O O . ARG A 1 81 ? 0.574 -6.470 8.180 1.00 93.75 81 ARG A O 1
ATOM 635 N N . TYR A 1 82 ? -1.590 -6.418 7.588 1.00 95.19 82 TYR A N 1
ATOM 636 C CA . TYR A 1 82 ? -1.881 -5.162 8.276 1.00 95.19 82 TYR A CA 1
ATOM 637 C C . TYR A 1 82 ? -1.774 -5.326 9.787 1.00 95.19 82 TYR A C 1
ATOM 639 O O . TYR A 1 82 ? -1.219 -4.454 10.447 1.00 95.19 82 TYR A O 1
ATOM 647 N N . HIS A 1 83 ? -2.173 -6.480 10.311 1.00 94.44 83 HIS A N 1
ATOM 648 C CA . HIS A 1 83 ? -2.000 -6.835 11.709 1.00 94.44 83 HIS A CA 1
ATOM 649 C C . HIS A 1 83 ? -0.547 -6.829 12.164 1.00 94.44 83 HIS A C 1
ATOM 651 O O . HIS A 1 83 ? -0.200 -6.211 13.174 1.00 94.44 83 HIS A O 1
ATOM 657 N N . ASP A 1 84 ? 0.333 -7.451 11.383 1.00 94.25 84 ASP A N 1
ATOM 658 C CA . ASP A 1 84 ? 1.763 -7.466 11.677 1.00 94.25 84 ASP A CA 1
ATOM 659 C C . ASP A 1 84 ? 2.385 -6.063 11.605 1.00 94.25 84 ASP A C 1
ATOM 661 O O . ASP A 1 84 ? 3.313 -5.754 12.356 1.00 94.25 84 ASP A O 1
ATOM 665 N N . ILE A 1 85 ? 1.883 -5.202 10.714 1.00 93.62 85 ILE A N 1
ATOM 666 C CA . ILE A 1 85 ? 2.326 -3.807 10.597 1.00 93.62 85 ILE A C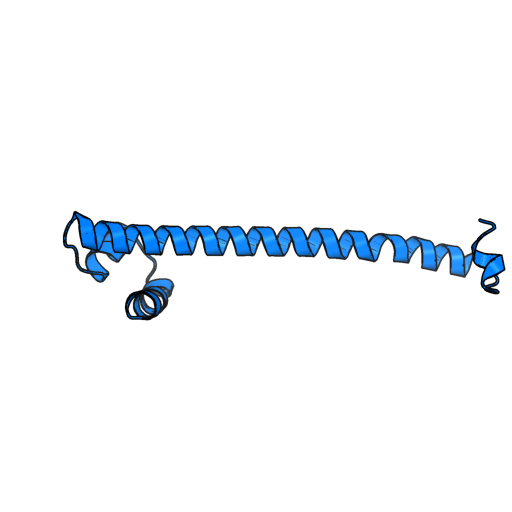A 1
ATOM 667 C C . ILE A 1 85 ? 1.850 -2.979 11.795 1.00 93.62 85 ILE A C 1
ATOM 669 O O . ILE A 1 85 ? 2.635 -2.214 12.345 1.00 93.62 85 ILE A O 1
ATOM 673 N N . LEU A 1 86 ? 0.594 -3.137 12.217 1.00 91.12 86 LEU A N 1
ATOM 674 C CA . LEU A 1 86 ? -0.010 -2.362 13.306 1.00 91.12 86 LEU A CA 1
ATOM 675 C C . LEU A 1 86 ? 0.509 -2.759 14.694 1.00 91.12 86 LEU A C 1
ATOM 677 O O . LEU A 1 86 ? 0.445 -1.956 15.624 1.00 91.12 86 LEU A O 1
ATOM 681 N N . LYS A 1 87 ? 1.021 -3.986 14.843 1.00 87.25 87 LYS A N 1
ATOM 682 C CA . LYS A 1 87 ? 1.632 -4.481 16.085 1.00 87.25 87 LYS A CA 1
ATOM 683 C C . LYS A 1 87 ? 3.093 -4.075 16.291 1.00 87.25 87 LYS A C 1
ATOM 685 O O . LYS A 1 87 ? 3.610 -4.305 17.388 1.00 87.25 87 LYS A O 1
ATOM 690 N N . LYS A 1 88 ? 3.762 -3.542 15.268 1.00 67.25 88 LYS A N 1
ATOM 691 C CA . LYS A 1 88 ? 5.129 -3.006 15.376 1.00 67.25 88 LYS A CA 1
ATOM 692 C C . LYS A 1 88 ? 5.140 -1.623 16.014 1.00 67.25 88 LYS A C 1
ATOM 694 O O . LYS A 1 88 ? 6.092 -1.379 16.788 1.00 67.25 88 LYS A O 1
#

Solvent-accessible surface area (backbone atoms only — not comparable to full-atom values): 5173 Å² total; per-residue (Å²): 134,72,70,52,59,79,72,72,52,84,84,45,79,68,55,53,51,55,52,60,65,54,68,50,51,66,54,54,50,48,54,51,51,51,52,56,48,49,52,53,50,51,53,52,51,51,52,51,50,50,54,54,48,36,54,47,40,28,70,76,69,68,40,52,72,67,59,29,36,59,75,66,68,59,54,74,88,50,48,65,58,51,48,60,61,75,73,108

Foldseek 3Di:
DPVVVVVVDDDDPVNVVVVVVVVCVVVVVVVVCVVVVVVVVVVVVVVVVLLVQLVVCCVVVVDDSVVSCVVVVPDPVCSVVSVVVVVD

Secondary structure (DSSP, 8-state):
--TTGGGT----HHHHHHHHHHTTHHHHHHHHHHHHHHHHHHHHHHHHHHHHHHHHHHHHH---HHHHHHHTT--HHHHHHHHHHHT-

Sequence (88 aa):
MQQLEGYGLKMTTELEGCVSDMCNISEAILERALEEGLEKGLEQGIEQNQLDNIVKLMKKLSLTEEEAMDMLDIAEENRTRYHDILKK

Radius of gyration: 26.08 Å; Cα contacts (8 Å, |Δi|>4): 25; chains: 1; bounding box: 54×26×63 Å